Protein AF-A0A961RCD6-F1 (afdb_monomer)

Structure (mmCIF, N/CA/C/O backbone):
data_AF-A0A961RCD6-F1
#
_entry.id   AF-A0A961RCD6-F1
#
loop_
_atom_site.group_PDB
_atom_site.id
_atom_site.type_symbol
_atom_site.label_atom_id
_atom_site.label_alt_id
_atom_site.label_comp_id
_atom_site.label_asym_id
_atom_site.label_entity_id
_atom_site.label_seq_id
_atom_site.pdbx_PDB_ins_code
_atom_site.Cartn_x
_atom_site.Cartn_y
_atom_site.Cartn_z
_atom_site.occupancy
_atom_site.B_iso_or_equiv
_atom_site.auth_seq_id
_atom_site.auth_comp_id
_atom_site.auth_asym_id
_atom_site.auth_atom_id
_atom_site.pdbx_PDB_model_num
ATOM 1 N N . MET A 1 1 ? 13.850 19.046 -11.879 1.00 41.72 1 MET A N 1
ATOM 2 C CA . MET A 1 1 ? 12.510 18.479 -11.636 1.00 41.72 1 MET A CA 1
ATOM 3 C C . MET A 1 1 ? 12.048 19.029 -10.301 1.00 41.72 1 MET A C 1
ATOM 5 O O . MET A 1 1 ? 12.585 18.631 -9.281 1.00 41.72 1 MET A O 1
ATOM 9 N N . THR A 1 2 ? 11.208 20.060 -10.326 1.00 47.19 2 THR A N 1
ATOM 10 C CA . THR A 1 2 ? 10.836 20.847 -9.142 1.00 47.19 2 THR A CA 1
ATOM 11 C C . THR A 1 2 ? 9.557 20.244 -8.575 1.00 47.19 2 THR A C 1
ATOM 13 O O . THR A 1 2 ? 8.480 20.445 -9.128 1.00 47.19 2 THR A O 1
ATOM 16 N N . THR A 1 3 ? 9.675 19.413 -7.543 1.00 55.22 3 THR A N 1
ATOM 17 C CA . THR A 1 3 ? 8.524 18.882 -6.810 1.00 55.22 3 THR A CA 1
ATOM 18 C C . THR A 1 3 ? 7.846 20.042 -6.090 1.00 55.22 3 THR A C 1
ATOM 20 O O . THR A 1 3 ? 8.478 20.737 -5.299 1.00 55.22 3 THR A O 1
ATOM 23 N N . ALA A 1 4 ? 6.580 20.302 -6.412 1.00 60.16 4 ALA A N 1
ATOM 24 C CA . ALA A 1 4 ? 5.772 21.257 -5.670 1.00 60.16 4 ALA A CA 1
ATOM 25 C C . ALA A 1 4 ? 5.536 20.684 -4.265 1.00 60.16 4 ALA A C 1
ATOM 27 O O . ALA A 1 4 ? 4.700 19.801 -4.084 1.00 60.16 4 ALA A O 1
ATOM 28 N N . ASP A 1 5 ? 6.328 21.138 -3.296 1.00 65.38 5 ASP A N 1
ATOM 29 C CA . ASP A 1 5 ? 6.159 20.774 -1.895 1.00 65.38 5 ASP A CA 1
ATOM 30 C C . ASP A 1 5 ? 4.815 21.304 -1.389 1.00 65.38 5 ASP A C 1
ATOM 32 O O . ASP A 1 5 ? 4.554 22.510 -1.401 1.00 65.38 5 ASP A O 1
ATOM 36 N N . LEU A 1 6 ? 3.952 20.397 -0.928 1.00 65.31 6 LEU A N 1
ATOM 37 C CA . LEU A 1 6 ? 2.803 20.779 -0.117 1.00 65.31 6 LEU A CA 1
ATOM 38 C C . LEU A 1 6 ? 3.316 21.218 1.266 1.00 65.31 6 LEU A C 1
ATOM 40 O O . LEU A 1 6 ? 3.973 20.417 1.938 1.00 65.31 6 LEU A O 1
ATOM 44 N N . PRO A 1 7 ? 3.019 22.448 1.731 1.00 65.69 7 PRO A N 1
ATOM 45 C CA . PRO A 1 7 ? 3.473 22.914 3.036 1.00 65.69 7 PRO A CA 1
ATOM 46 C C . PRO A 1 7 ? 2.983 21.978 4.150 1.00 65.69 7 PRO A C 1
ATOM 48 O O . PRO A 1 7 ? 1.780 21.778 4.312 1.00 65.69 7 PRO A O 1
ATOM 51 N N . GLY A 1 8 ? 3.915 21.402 4.914 1.00 65.50 8 GLY A N 1
ATOM 52 C CA . GLY A 1 8 ? 3.619 20.479 6.018 1.00 65.50 8 GLY A CA 1
ATOM 53 C C . GLY A 1 8 ? 3.597 18.990 5.649 1.00 65.50 8 GLY A C 1
ATOM 54 O O . GLY A 1 8 ? 3.400 18.156 6.531 1.00 65.50 8 GLY A O 1
ATOM 55 N N . ALA A 1 9 ? 3.826 18.627 4.383 1.00 65.56 9 ALA A N 1
ATOM 56 C CA . ALA A 1 9 ? 3.999 17.232 3.997 1.00 65.56 9 ALA A CA 1
ATOM 57 C C . ALA A 1 9 ? 5.425 16.756 4.324 1.00 65.56 9 ALA A C 1
ATOM 59 O O . ALA A 1 9 ? 6.398 17.160 3.692 1.00 65.56 9 ALA A O 1
ATOM 60 N N . HIS A 1 10 ? 5.550 15.867 5.309 1.00 58.44 10 HIS A N 1
ATOM 61 C CA . HIS A 1 10 ? 6.789 15.141 5.571 1.00 58.44 10 HIS A CA 1
ATOM 62 C C . HIS A 1 10 ? 6.768 13.827 4.786 1.00 58.44 10 HIS A C 1
ATOM 64 O O . HIS A 1 10 ? 6.208 12.825 5.233 1.00 58.44 10 HIS A O 1
ATOM 70 N N . TRP A 1 11 ? 7.355 13.834 3.590 1.00 62.78 11 TRP A N 1
ATOM 71 C CA . TRP A 1 11 ? 7.492 12.642 2.751 1.00 62.78 11 TRP A CA 1
ATOM 72 C C . TRP A 1 11 ? 8.588 11.725 3.318 1.00 62.78 11 TRP A C 1
ATOM 74 O O . TRP A 1 11 ? 9.736 11.775 2.888 1.00 62.78 11 TRP A O 1
ATOM 84 N N . SER A 1 12 ? 8.244 10.909 4.319 1.00 61.03 12 SER A N 1
ATOM 85 C CA . SER A 1 12 ? 9.207 10.022 4.998 1.00 61.03 12 SER A CA 1
ATOM 86 C C . SER A 1 12 ? 9.711 8.858 4.132 1.00 61.03 12 SER A C 1
ATOM 88 O O . SER A 1 12 ? 10.755 8.301 4.447 1.00 61.03 12 SER A O 1
ATOM 90 N N . ASP A 1 13 ? 9.000 8.501 3.059 1.00 68.94 13 ASP A N 1
ATOM 91 C CA . ASP A 1 13 ? 9.314 7.357 2.187 1.00 68.94 13 ASP A CA 1
ATOM 92 C C . ASP A 1 13 ? 9.600 7.821 0.748 1.00 68.94 13 ASP A C 1
ATOM 94 O O . ASP A 1 13 ? 8.899 7.468 -0.201 1.00 68.94 13 ASP A O 1
ATOM 98 N N . THR A 1 14 ? 10.630 8.655 0.571 1.00 74.94 14 THR A N 1
ATOM 99 C CA . THR A 1 14 ? 11.143 8.972 -0.773 1.00 74.94 14 THR A CA 1
ATOM 100 C C . THR A 1 14 ? 12.379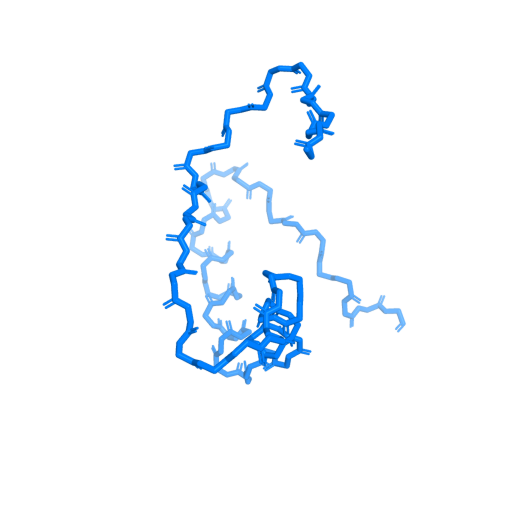 8.132 -1.051 1.00 74.94 14 THR A C 1
ATOM 102 O O . THR A 1 14 ? 13.416 8.311 -0.415 1.00 74.94 14 THR A O 1
ATOM 105 N N . PHE A 1 15 ? 12.280 7.237 -2.032 1.00 70.19 15 PHE A N 1
ATOM 106 C CA . PHE A 1 15 ? 13.380 6.371 -2.447 1.00 70.19 15 PHE A CA 1
ATOM 107 C C . PHE A 1 15 ? 13.728 6.619 -3.911 1.00 70.19 15 PHE A C 1
ATOM 109 O O . PHE A 1 15 ? 12.847 6.758 -4.759 1.00 70.19 15 PHE A O 1
ATOM 116 N N . ILE A 1 16 ? 15.026 6.644 -4.208 1.00 77.06 16 ILE A N 1
ATOM 117 C CA . ILE A 1 16 ? 15.555 6.654 -5.571 1.00 77.06 16 ILE A CA 1
ATOM 118 C C . ILE A 1 16 ? 16.112 5.258 -5.830 1.00 77.06 16 ILE A C 1
ATOM 120 O O . ILE A 1 16 ? 16.931 4.763 -5.058 1.00 77.06 16 ILE A O 1
ATOM 124 N N . LEU A 1 17 ? 15.640 4.616 -6.895 1.00 79.44 17 LEU A N 1
ATOM 125 C CA . LEU A 1 17 ? 16.038 3.267 -7.282 1.00 79.44 17 LEU A CA 1
ATOM 126 C C . LEU A 1 17 ? 16.667 3.326 -8.671 1.00 79.44 17 LEU A C 1
ATOM 128 O O . LEU A 1 17 ? 16.058 3.847 -9.606 1.00 79.44 17 LEU A O 1
ATOM 132 N N . GLU A 1 18 ? 17.871 2.780 -8.813 1.00 83.31 18 GLU A N 1
ATOM 133 C CA . GLU A 1 18 ? 18.475 2.565 -10.124 1.00 83.31 18 GLU A CA 1
ATOM 134 C C . GLU A 1 18 ? 17.922 1.260 -10.706 1.00 83.31 18 GLU A C 1
ATOM 136 O O . GLU A 1 18 ? 18.096 0.182 -10.134 1.00 83.31 18 GLU A O 1
ATOM 141 N N . VAL A 1 19 ? 17.196 1.359 -11.820 1.00 81.75 19 VAL A N 1
ATOM 142 C CA . VAL A 1 19 ? 16.574 0.202 -12.471 1.00 81.75 19 VAL A CA 1
ATOM 143 C C . VAL A 1 19 ? 17.451 -0.225 -13.647 1.00 81.75 19 VAL A C 1
ATOM 145 O O . VAL A 1 19 ? 17.732 0.601 -14.522 1.00 81.75 19 VAL A O 1
ATOM 148 N N . PRO A 1 20 ? 17.874 -1.499 -13.722 1.00 77.25 20 PRO A N 1
ATOM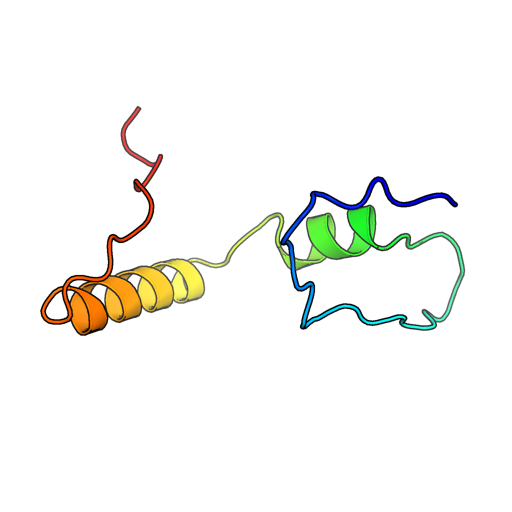 149 C CA . PRO A 1 20 ? 18.557 -2.001 -14.899 1.00 77.25 20 PRO A CA 1
ATOM 150 C C . 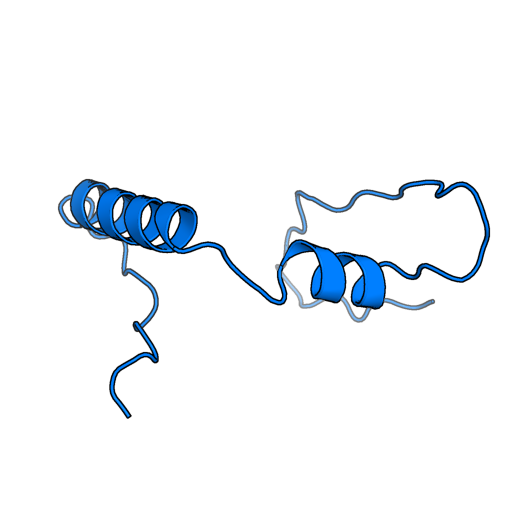PRO A 1 20 ? 17.624 -1.888 -16.105 1.00 77.25 20 PRO A C 1
ATOM 152 O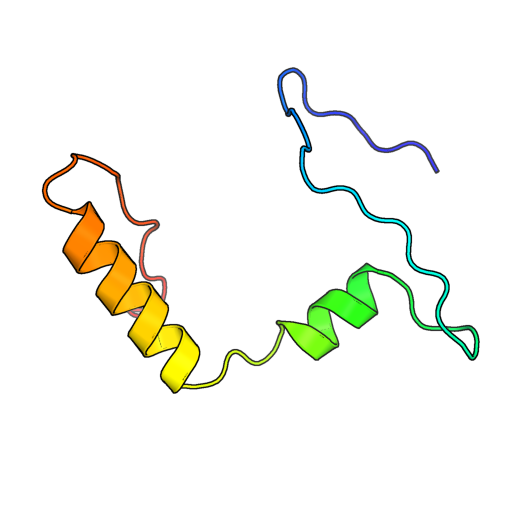 O . PRO A 1 20 ? 16.510 -2.398 -16.066 1.00 77.25 20 PRO A O 1
ATOM 155 N N . HIS A 1 21 ? 18.139 -1.313 -17.194 1.00 71.12 21 HIS A N 1
ATOM 156 C CA . HIS A 1 21 ? 17.431 -1.081 -18.459 1.00 71.12 21 HIS A CA 1
ATOM 157 C C . HIS A 1 21 ? 16.484 0.127 -18.350 1.00 71.12 21 HIS A C 1
ATOM 159 O O . HIS A 1 21 ? 15.471 0.108 -17.656 1.00 71.12 21 HIS A O 1
ATOM 165 N N . GLY A 1 22 ? 16.863 1.218 -19.023 1.00 73.81 22 GLY A N 1
ATOM 166 C CA . GLY A 1 22 ? 16.131 2.483 -18.979 1.00 73.81 22 GLY A CA 1
ATOM 167 C C . GLY A 1 22 ? 14.686 2.371 -19.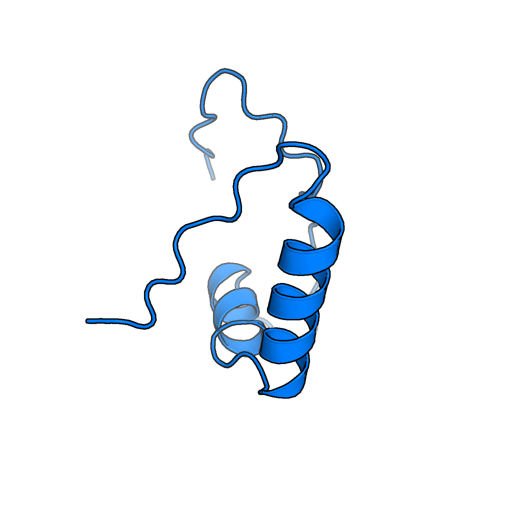480 1.00 73.81 22 GLY A C 1
ATOM 168 O O . GLY A 1 22 ? 14.321 1.432 -20.184 1.00 73.81 22 GLY A O 1
ATOM 169 N N . GLY A 1 23 ? 13.863 3.364 -19.137 1.00 79.62 23 GLY A N 1
ATOM 170 C CA . GLY A 1 23 ? 12.463 3.458 -19.577 1.00 79.62 23 GLY A CA 1
ATOM 171 C C . GLY A 1 23 ? 11.419 3.074 -18.524 1.00 79.62 23 GLY A C 1
ATOM 172 O O . GLY A 1 23 ? 10.222 3.135 -18.812 1.00 79.62 23 GLY A O 1
ATOM 173 N N . LEU A 1 24 ? 11.844 2.717 -17.309 1.00 85.00 24 LEU A N 1
ATOM 174 C CA . LEU A 1 24 ? 10.955 2.568 -16.160 1.00 85.00 24 LEU A CA 1
ATOM 175 C C . LEU A 1 24 ? 11.062 3.800 -15.253 1.00 85.00 24 LEU A C 1
ATOM 177 O O . LEU A 1 24 ? 11.988 3.916 -14.456 1.00 85.00 24 LEU A O 1
ATOM 181 N N . ASP A 1 25 ? 10.116 4.728 -15.391 1.00 85.81 25 ASP A N 1
ATOM 182 C CA . ASP A 1 25 ? 9.943 5.820 -14.430 1.00 85.81 25 ASP A CA 1
ATOM 183 C C . ASP A 1 25 ? 9.183 5.346 -13.174 1.00 85.81 25 ASP A C 1
ATOM 185 O O . ASP A 1 25 ? 8.545 4.286 -13.162 1.00 85.81 25 ASP A O 1
ATOM 189 N N . ALA A 1 26 ? 9.264 6.133 -12.097 1.00 82.06 26 ALA A N 1
ATOM 190 C CA . ALA A 1 26 ? 8.654 5.799 -10.810 1.00 82.06 26 ALA A CA 1
ATOM 191 C C . ALA A 1 26 ? 7.127 5.628 -10.901 1.00 82.06 26 ALA A C 1
ATOM 193 O O . ALA A 1 26 ? 6.552 4.766 -10.239 1.00 82.06 26 ALA A O 1
ATOM 194 N N . GLU A 1 27 ? 6.463 6.410 -11.750 1.00 84.50 27 GLU A N 1
ATOM 195 C CA . GLU A 1 27 ? 5.010 6.381 -11.923 1.00 84.50 27 GLU A CA 1
ATOM 196 C C . GLU A 1 27 ? 4.556 5.088 -12.617 1.00 84.50 27 GLU A C 1
ATOM 198 O O . GLU A 1 27 ? 3.588 4.435 -12.217 1.00 84.50 27 GLU A O 1
ATOM 203 N N . ARG A 1 28 ? 5.286 4.673 -13.651 1.00 86.56 28 ARG A N 1
ATOM 204 C CA . ARG A 1 28 ? 5.070 3.439 -14.401 1.00 86.56 28 ARG A CA 1
ATOM 205 C C . ARG A 1 28 ? 5.429 2.221 -13.561 1.00 86.56 28 ARG A C 1
ATOM 207 O O . ARG A 1 28 ? 4.672 1.252 -13.589 1.00 86.56 28 ARG A O 1
ATOM 214 N N . ALA A 1 29 ? 6.500 2.289 -12.772 1.00 86.31 29 ALA A N 1
ATOM 215 C CA . ALA A 1 29 ? 6.822 1.273 -11.774 1.00 86.31 29 ALA A CA 1
ATOM 216 C C . ALA A 1 29 ? 5.683 1.115 -10.756 1.00 86.31 29 ALA A C 1
ATOM 218 O O . ALA A 1 29 ? 5.198 0.002 -10.549 1.00 86.31 29 ALA A O 1
ATOM 219 N N . ALA A 1 30 ? 5.188 2.221 -10.192 1.00 85.56 30 ALA A N 1
ATOM 220 C CA . ALA A 1 30 ? 4.080 2.207 -9.24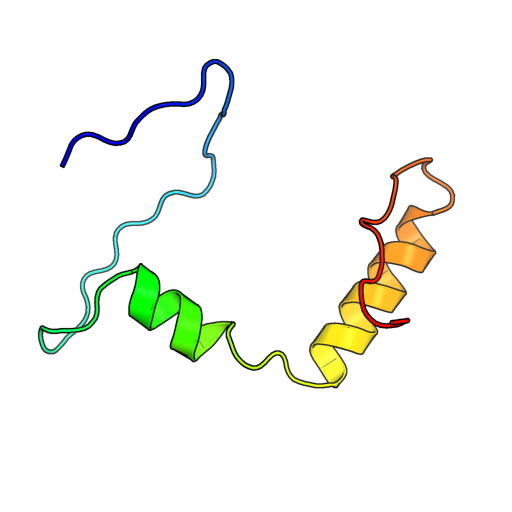3 1.00 85.56 30 ALA A CA 1
ATOM 221 C C . ALA A 1 30 ? 2.797 1.641 -9.868 1.00 85.56 30 ALA A C 1
ATOM 223 O O . ALA A 1 30 ? 2.147 0.796 -9.261 1.00 85.56 30 ALA A O 1
ATOM 224 N N . ARG A 1 31 ? 2.448 2.018 -11.104 1.00 87.38 31 ARG A N 1
ATOM 225 C CA . ARG A 1 31 ? 1.297 1.434 -11.818 1.00 87.38 31 ARG A CA 1
ATOM 226 C C . ARG A 1 31 ? 1.431 -0.065 -12.045 1.00 87.38 31 ARG A C 1
ATOM 228 O O . ARG A 1 31 ? 0.449 -0.781 -11.891 1.00 87.38 31 ARG A O 1
ATOM 235 N N . LEU A 1 32 ? 2.610 -0.546 -12.428 1.00 85.88 32 LEU A N 1
ATOM 236 C CA . LEU A 1 32 ? 2.822 -1.977 -12.649 1.00 85.88 32 LEU A CA 1
ATOM 237 C C . LEU A 1 32 ? 2.770 -2.760 -11.333 1.00 85.88 32 LEU A C 1
ATOM 239 O O . LEU A 1 32 ? 2.162 -3.826 -11.285 1.00 85.88 32 LEU A O 1
ATOM 243 N N . ALA A 1 33 ? 3.360 -2.218 -10.266 1.00 81.31 33 ALA A N 1
ATOM 244 C CA . ALA A 1 33 ? 3.418 -2.868 -8.961 1.00 81.31 33 ALA A CA 1
ATOM 245 C C . ALA A 1 33 ? 2.085 -2.804 -8.192 1.00 81.31 33 ALA A C 1
ATOM 247 O O . ALA A 1 33 ? 1.701 -3.771 -7.538 1.00 81.31 33 ALA A O 1
ATOM 248 N N . LEU A 1 34 ? 1.376 -1.674 -8.264 1.00 82.44 34 LEU A N 1
ATOM 249 C CA . LEU A 1 34 ? 0.209 -1.368 -7.426 1.00 82.44 34 LEU A CA 1
ATOM 250 C C . LEU A 1 34 ? -1.103 -1.272 -8.208 1.00 82.44 34 LEU A C 1
ATOM 252 O O . LEU A 1 34 ? -2.173 -1.334 -7.609 1.00 82.44 34 LEU A O 1
ATOM 256 N N . GLY A 1 35 ? -1.060 -1.155 -9.538 1.00 84.12 35 GLY A N 1
ATOM 257 C CA . GLY A 1 35 ? -2.260 -0.984 -10.366 1.00 84.12 35 GLY A CA 1
ATOM 258 C C . GLY A 1 35 ? -3.192 -2.195 -10.362 1.00 84.12 35 GLY A C 1
ATOM 259 O O . GLY A 1 35 ? -4.357 -2.080 -10.737 1.00 84.12 35 GLY A O 1
ATOM 260 N N . ARG A 1 36 ? -2.713 -3.359 -9.904 1.00 84.31 36 ARG A N 1
ATOM 261 C CA . ARG A 1 36 ? -3.538 -4.555 -9.725 1.00 84.31 36 ARG A CA 1
ATOM 262 C C . ARG A 1 36 ? -3.286 -5.204 -8.370 1.00 84.31 36 ARG A C 1
ATOM 264 O O . ARG A 1 36 ? -2.545 -6.174 -8.244 1.00 84.31 36 ARG A O 1
ATOM 271 N N . ILE A 1 37 ? -3.956 -4.683 -7.346 1.00 81.62 37 ILE A N 1
ATOM 272 C CA . ILE A 1 37 ? -3.868 -5.234 -5.991 1.00 81.62 37 ILE A CA 1
ATOM 273 C C . ILE A 1 37 ? -4.453 -6.662 -5.974 1.00 81.62 37 ILE A C 1
ATOM 275 O O . ILE A 1 37 ? -5.608 -6.859 -6.383 1.00 81.62 37 ILE A O 1
ATOM 279 N N . PRO A 1 38 ? -3.702 -7.676 -5.506 1.00 86.19 38 PRO A N 1
ATOM 280 C CA . PRO A 1 38 ? -4.197 -9.043 -5.415 1.00 86.19 38 PRO A CA 1
ATOM 281 C C . PRO A 1 38 ? -5.264 -9.181 -4.317 1.00 86.19 38 PRO A C 1
ATOM 283 O O . PRO A 1 38 ? -5.310 -8.414 -3.355 1.00 86.19 38 PRO A O 1
ATOM 286 N N . GLY A 1 39 ? -6.143 -10.180 -4.442 1.00 89.12 39 GLY A N 1
ATOM 287 C CA . GLY A 1 39 ? -7.283 -10.351 -3.529 1.00 89.12 39 GLY A CA 1
ATOM 288 C C . GLY A 1 39 ? -6.892 -10.502 -2.055 1.00 89.12 39 GLY A C 1
ATOM 289 O O . GLY A 1 39 ? -7.546 -9.925 -1.189 1.00 89.12 39 GLY A O 1
ATOM 290 N N . TRP A 1 40 ? -5.791 -11.203 -1.771 1.00 93.62 40 TRP A N 1
ATOM 291 C CA . TRP A 1 40 ? -5.274 -11.360 -0.408 1.00 93.62 40 TRP A CA 1
ATOM 292 C C . TRP A 1 40 ? -4.828 -10.025 0.201 1.00 93.62 40 TRP A C 1
ATOM 294 O O . TRP A 1 40 ? -5.060 -9.788 1.382 1.00 93.62 40 TRP A O 1
ATOM 304 N N . ALA A 1 41 ? -4.260 -9.114 -0.595 1.00 88.56 41 ALA A N 1
ATOM 305 C CA . ALA A 1 41 ? -3.830 -7.809 -0.103 1.00 88.56 41 ALA A CA 1
ATOM 306 C C . ALA A 1 41 ? -5.042 -6.944 0.280 1.00 88.56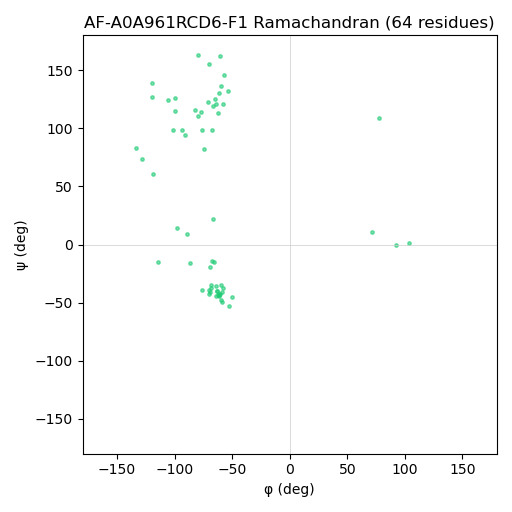 41 ALA A C 1
ATOM 308 O O . ALA A 1 41 ? -5.026 -6.286 1.318 1.00 88.56 41 ALA A O 1
ATOM 309 N N . ARG A 1 42 ? -6.143 -7.026 -0.484 1.00 88.44 42 ARG A N 1
ATOM 310 C CA . ARG A 1 42 ? -7.426 -6.414 -0.087 1.00 88.44 42 ARG A CA 1
ATOM 311 C C . ARG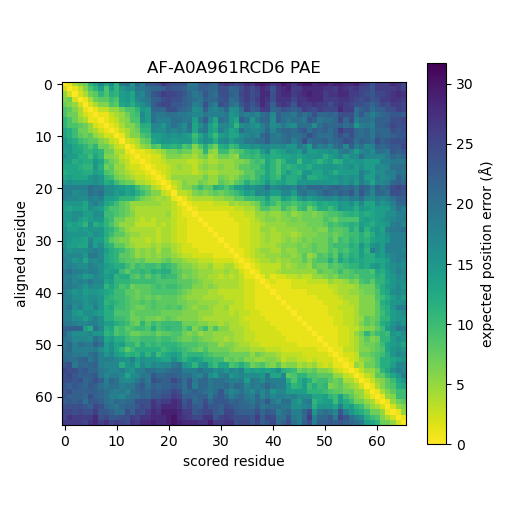 A 1 42 ? -7.955 -6.990 1.227 1.00 88.44 42 ARG A C 1
ATOM 313 O O . ARG A 1 42 ? -8.418 -6.234 2.078 1.00 88.44 42 ARG A O 1
ATOM 320 N N . LEU A 1 43 ? -7.868 -8.308 1.412 1.00 92.94 43 LEU A N 1
ATOM 321 C CA . LEU A 1 43 ? -8.273 -8.956 2.662 1.00 92.94 43 LEU A CA 1
ATOM 322 C C . LEU A 1 43 ? -7.438 -8.460 3.852 1.00 92.94 43 LEU A C 1
ATOM 324 O O . LEU A 1 43 ? -8.004 -8.127 4.889 1.00 92.94 43 LEU A O 1
ATOM 328 N N . LEU A 1 44 ? -6.117 -8.348 3.693 1.00 93.50 44 LEU A N 1
ATOM 329 C CA . LEU A 1 44 ? -5.234 -7.822 4.737 1.00 93.50 44 LEU A CA 1
ATOM 330 C C . LEU A 1 44 ? -5.541 -6.362 5.080 1.00 93.50 44 LEU A C 1
ATOM 332 O O . LEU A 1 44 ? -5.563 -6.010 6.256 1.00 93.50 44 LEU A O 1
ATOM 336 N N . MET A 1 45 ? -5.835 -5.520 4.086 1.00 90.31 45 MET A N 1
ATOM 337 C CA . MET A 1 45 ? -6.247 -4.132 4.330 1.00 90.31 45 MET A CA 1
ATOM 338 C C . MET A 1 45 ? -7.563 -4.053 5.113 1.00 90.31 45 MET A C 1
ATOM 340 O O . MET A 1 45 ? -7.677 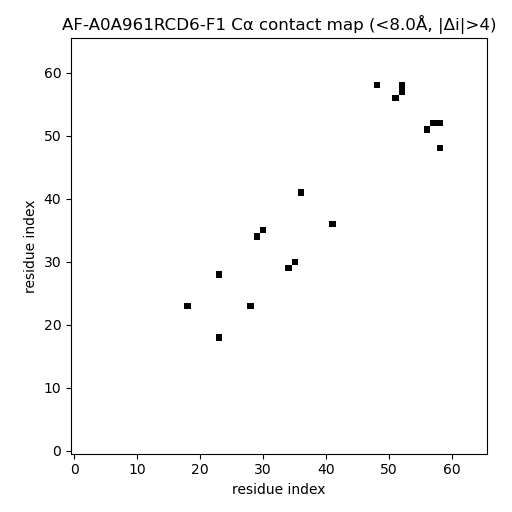-3.254 6.041 1.00 90.31 45 MET A O 1
ATOM 344 N N . ARG A 1 46 ? -8.537 -4.921 4.809 1.00 90.75 46 ARG A N 1
ATOM 345 C CA . ARG A 1 46 ? -9.784 -5.027 5.586 1.00 90.75 46 ARG A CA 1
ATOM 346 C C . ARG A 1 46 ? -9.532 -5.491 7.018 1.00 90.75 46 ARG A C 1
ATOM 348 O O . ARG A 1 46 ? -10.075 -4.898 7.946 1.00 90.75 46 ARG A O 1
ATOM 355 N N . LEU A 1 47 ? -8.683 -6.504 7.200 1.00 94.12 47 LEU A N 1
ATOM 356 C CA . LEU A 1 47 ? -8.288 -6.985 8.524 1.00 94.12 47 LEU A CA 1
ATOM 357 C C . LEU A 1 47 ? -7.612 -5.873 9.331 1.00 94.12 47 LEU A C 1
ATOM 359 O O . LEU A 1 47 ? -8.001 -5.633 10.469 1.00 94.12 47 LEU A O 1
ATOM 363 N N . ARG A 1 48 ? -6.655 -5.154 8.730 1.00 88.31 48 ARG A N 1
ATOM 364 C CA . ARG A 1 48 ? -6.011 -3.989 9.348 1.00 88.31 48 ARG A CA 1
ATOM 365 C C . ARG A 1 48 ? -7.065 -3.000 9.829 1.00 88.31 48 ARG A C 1
ATOM 367 O O . ARG A 1 48 ? -7.036 -2.634 10.996 1.00 88.31 48 ARG A O 1
ATOM 374 N N . ASN A 1 49 ? -7.984 -2.592 8.953 1.00 89.38 49 ASN A N 1
ATOM 375 C CA . ASN A 1 49 ? -9.023 -1.615 9.278 1.00 89.38 49 ASN A CA 1
ATOM 376 C C . ASN A 1 49 ? -9.904 -2.078 10.444 1.00 89.38 49 ASN A C 1
ATOM 378 O O . ASN A 1 49 ? -10.187 -1.284 11.335 1.00 89.38 49 ASN A O 1
ATOM 382 N N . LEU A 1 50 ? -10.276 -3.360 10.485 1.00 90.38 50 LEU A N 1
ATOM 383 C CA . LEU A 1 50 ? -11.035 -3.940 11.595 1.00 90.38 50 LEU A CA 1
ATOM 384 C C . LEU A 1 50 ? -10.254 -3.884 12.916 1.00 90.38 50 LEU A C 1
ATOM 386 O O . LEU A 1 50 ? -10.817 -3.527 13.947 1.00 90.38 50 LEU A O 1
ATOM 390 N N . LEU A 1 51 ? -8.959 -4.208 12.881 1.00 91.44 51 LEU A N 1
ATOM 391 C CA . LEU A 1 51 ? -8.092 -4.175 14.060 1.00 91.44 51 LEU A CA 1
ATOM 392 C C . LEU A 1 51 ? -7.843 -2.749 14.562 1.00 91.44 51 LEU A C 1
ATOM 394 O O . LEU A 1 51 ? -7.738 -2.545 15.769 1.00 91.44 51 LEU A O 1
ATOM 398 N N . VAL A 1 52 ? -7.750 -1.766 13.658 1.00 86.31 52 VAL A N 1
ATOM 399 C CA . VAL A 1 52 ? -7.511 -0.363 14.034 1.00 86.31 52 VAL A CA 1
ATOM 400 C C . VAL A 1 52 ? -8.786 0.421 14.360 1.00 86.31 52 VAL A C 1
ATOM 402 O O . VAL A 1 52 ? -8.699 1.469 14.997 1.00 86.31 52 VAL A O 1
ATOM 405 N N . ALA A 1 53 ? -9.965 -0.083 13.983 1.00 83.75 53 ALA A N 1
ATOM 406 C CA . ALA A 1 53 ? -11.260 0.535 14.267 1.00 83.75 53 ALA A CA 1
ATOM 407 C C . ALA A 1 53 ? -11.479 0.939 15.745 1.00 83.75 53 ALA A C 1
ATOM 409 O O . ALA A 1 53 ? -11.904 2.073 15.977 1.00 83.75 53 ALA A O 1
ATOM 410 N N . PRO A 1 54 ? -11.163 0.107 16.763 1.00 85.75 54 PRO A N 1
ATOM 411 C CA . PRO A 1 54 ? -11.329 0.498 18.167 1.00 85.75 54 PRO A CA 1
ATOM 412 C C . PRO A 1 54 ? -10.376 1.617 18.625 1.00 85.75 54 PRO A C 1
ATOM 414 O O . PRO A 1 54 ? -10.618 2.222 19.665 1.00 85.75 54 PRO A O 1
ATOM 417 N N . PHE A 1 55 ? -9.327 1.935 17.859 1.00 83.75 55 PHE A N 1
ATOM 418 C CA . PHE A 1 55 ? -8.373 3.007 18.175 1.00 83.75 55 PHE A CA 1
ATOM 419 C C . PHE A 1 55 ? -8.784 4.376 17.608 1.00 83.75 55 PHE A C 1
ATOM 421 O O . PHE A 1 55 ? -7.995 5.317 17.632 1.00 83.75 55 PHE A O 1
ATOM 428 N N . GLY A 1 56 ? -10.003 4.505 17.069 1.00 71.00 56 GLY A N 1
ATOM 429 C CA . GLY A 1 56 ? -10.514 5.774 16.536 1.00 71.00 56 GLY A CA 1
ATOM 430 C C . GLY A 1 56 ? -9.858 6.219 15.223 1.00 71.00 56 GLY A C 1
ATOM 431 O O . GLY A 1 56 ? -10.073 7.346 14.775 1.00 71.00 56 GLY A O 1
ATOM 432 N N . LEU A 1 57 ? -9.074 5.348 14.579 1.00 68.88 57 LEU A N 1
ATOM 433 C CA . LEU A 1 57 ? -8.475 5.614 13.275 1.00 68.88 57 LEU A CA 1
ATOM 434 C C . LEU A 1 57 ? -9.541 5.454 12.184 1.00 68.88 57 LEU A C 1
ATOM 436 O O . LEU A 1 57 ? -10.045 4.357 11.945 1.00 68.88 57 LEU A O 1
ATOM 440 N N . LYS A 1 58 ? -9.886 6.558 11.508 1.00 60.09 58 LYS A N 1
ATOM 441 C CA . LYS A 1 58 ? -10.777 6.537 10.339 1.00 60.09 58 LYS A CA 1
ATOM 442 C C . LYS A 1 58 ? -10.129 5.713 9.229 1.00 60.09 58 LYS A C 1
ATOM 444 O O . LYS A 1 58 ? -9.124 6.123 8.652 1.00 60.09 58 LYS A O 1
ATOM 449 N N . ALA A 1 59 ? -10.728 4.569 8.914 1.00 62.94 59 ALA A N 1
ATOM 450 C CA . ALA A 1 59 ? -10.466 3.904 7.650 1.00 62.94 59 ALA A CA 1
ATOM 451 C C . ALA A 1 59 ? -10.860 4.859 6.509 1.00 62.94 59 ALA A C 1
ATOM 453 O O . ALA A 1 59 ? -11.893 5.529 6.591 1.00 62.94 59 ALA A O 1
ATOM 454 N N . ALA A 1 60 ? -10.029 4.951 5.468 1.00 65.25 60 ALA A N 1
ATOM 455 C CA . ALA A 1 60 ? -10.422 5.641 4.244 1.00 65.25 60 ALA A CA 1
ATOM 456 C C . ALA A 1 60 ? -11.708 4.990 3.686 1.00 65.25 60 ALA A C 1
ATOM 458 O O . ALA A 1 60 ? -11.873 3.776 3.859 1.00 65.25 60 ALA A O 1
ATOM 459 N N . PRO A 1 61 ? -12.617 5.758 3.057 1.00 59.75 61 PRO A N 1
ATOM 460 C CA . PRO A 1 61 ? -13.831 5.202 2.470 1.00 59.75 61 PRO A CA 1
ATOM 461 C C . PRO A 1 61 ? -13.483 4.067 1.501 1.00 59.75 61 PRO A C 1
ATOM 463 O O . PRO A 1 61 ? -12.590 4.210 0.668 1.00 59.75 61 PRO A O 1
ATOM 466 N N . ASP A 1 62 ? -14.170 2.933 1.625 1.00 59.97 62 ASP A N 1
ATOM 467 C CA . ASP A 1 62 ? -14.060 1.841 0.658 1.00 59.97 62 ASP A CA 1
ATOM 468 C C . ASP A 1 62 ? -14.863 2.278 -0.584 1.00 59.97 62 ASP A C 1
ATOM 470 O O . ASP A 1 62 ? -16.088 2.182 -0.589 1.00 59.97 62 ASP A O 1
ATOM 474 N N . GLU A 1 63 ? -14.207 2.808 -1.625 1.00 59.00 63 GLU A N 1
ATOM 475 C CA . GLU A 1 63 ? -14.837 3.213 -2.906 1.00 59.00 63 GLU A CA 1
ATOM 476 C C . GLU A 1 63 ? -15.389 2.018 -3.724 1.00 59.00 63 GLU A C 1
ATOM 478 O O . GLU A 1 63 ? -15.584 2.103 -4.932 1.00 59.00 63 GLU A O 1
ATOM 483 N N . THR A 1 64 ? -15.667 0.879 -3.085 1.00 54.16 64 THR A N 1
ATOM 484 C CA . THR A 1 64 ? -16.143 -0.347 -3.747 1.00 54.16 64 THR A CA 1
ATOM 485 C C . THR A 1 64 ? -17.670 -0.521 -3.674 1.00 54.16 64 THR A C 1
ATOM 487 O O . THR A 1 64 ? -18.180 -1.598 -3.962 1.00 54.16 64 THR A O 1
ATOM 490 N N . LEU A 1 65 ? -18.432 0.513 -3.308 1.00 46.22 65 LEU A N 1
ATOM 491 C CA . LEU A 1 65 ? -19.897 0.516 -3.432 1.00 46.22 65 LEU A CA 1
ATOM 492 C C . LEU A 1 65 ? -20.365 1.772 -4.183 1.00 46.22 65 LEU A C 1
ATOM 494 O O . LEU A 1 65 ? -20.904 2.699 -3.580 1.00 46.22 65 LEU A O 1
ATOM 498 N N . ALA A 1 66 ? -20.140 1.785 -5.496 1.00 37.12 66 ALA A N 1
ATOM 499 C CA . ALA A 1 66 ? -20.869 2.594 -6.469 1.00 37.12 66 ALA A CA 1
ATOM 500 C C . ALA A 1 66 ? -21.134 1.736 -7.712 1.00 37.12 66 ALA A C 1
ATOM 502 O O . ALA A 1 66 ? -20.203 0.999 -8.116 1.00 37.12 66 ALA A O 1
#

Mean predicted aligned error: 12.1 Å

Radius of gyration: 16.55 Å; Cα contacts (8 Å, |Δi|>4): 9; chains: 1; bounding box: 39×34×38 Å

Sequence (66 aa):
MTTADLPGAHWSDTFILEVPHGGLDAERAARLALGRIPGWARLLMRLRNLLVAPFGLKAAPDETLA

pLDDT: mean 75.53, std 13.96, range [37.12, 94.12]

Foldseek 3Di:
DDPPDDPPDDPVDDDDDDDPDDDDDPVNVCCVVPVDDDPVNVVVLVVVCVVCVVVVDDDDDPPPPD

Solvent-accessible surface area (backbone atoms only — not comparable to full-atom values): 4689 Å² total; per-residue (Å²): 136,84,77,82,77,59,92,89,67,80,77,85,86,78,81,88,80,91,67,90,70,86,90,74,50,72,68,59,48,46,44,71,70,58,68,67,75,53,71,66,59,54,49,50,53,51,50,50,44,63,71,40,44,87,74,72,53,78,66,76,83,76,86,83,81,124

Secondary structure (DSSP, 8-state):
----PPTT---------PPSSS---HHHHHHHHHSS--HHHHHHHHHHHHHHGGGT--PPP-TT--